Protein AF-A0A353SVN5-F1 (afdb_monomer_lite)

Secondary structure (DSSP, 8-state):
-B---PPP---TTT--EE-TTS-EE-TTTT-HHHHHHHHHHHHHHHHHHHHHHHHHHH-TT-----B---GGGGGGGT-----HHHHHHHHHHHHHHHHHHHHHTHHHHHHHHHTTT----STT--TTTTHHHHSS-----------------------

Structure (mmCIF, N/CA/C/O backbone):
data_AF-A0A353SVN5-F1
#
_entry.id   AF-A0A353SVN5-F1
#
loop_
_atom_site.group_PDB
_atom_site.id
_atom_site.type_symbol
_atom_site.label_atom_id
_atom_site.label_alt_id
_atom_site.label_comp_id
_atom_site.label_asym_id
_atom_site.label_entity_id
_atom_site.label_seq_id
_atom_site.pdbx_PDB_ins_code
_atom_site.Cartn_x
_atom_site.Cartn_y
_atom_site.Cartn_z
_atom_site.occupancy
_atom_site.B_iso_or_equiv
_atom_site.auth_seq_id
_atom_site.auth_comp_id
_atom_site.auth_asym_id
_atom_site.auth_atom_id
_atom_site.pdbx_PDB_model_num
ATOM 1 N N . MET A 1 1 ? 0.969 -0.728 10.259 1.00 52.75 1 MET A N 1
ATOM 2 C CA . MET A 1 1 ? 2.109 -1.261 9.472 1.00 52.75 1 MET A CA 1
ATOM 3 C C . MET A 1 1 ? 1.839 -0.955 8.006 1.00 52.75 1 MET A C 1
ATOM 5 O O . MET A 1 1 ? 0.694 -1.105 7.603 1.00 52.75 1 MET A O 1
ATOM 9 N N . ILE A 1 2 ? 2.835 -0.495 7.245 1.00 59.03 2 ILE A N 1
ATOM 10 C CA . ILE A 1 2 ? 2.715 -0.300 5.789 1.00 59.03 2 ILE A CA 1
ATOM 11 C C . ILE A 1 2 ? 3.430 -1.478 5.125 1.00 59.03 2 ILE A C 1
ATOM 13 O O . ILE A 1 2 ? 4.611 -1.688 5.403 1.00 59.03 2 ILE A O 1
ATOM 17 N N . ASN A 1 3 ? 2.733 -2.256 4.294 1.00 61.91 3 ASN A N 1
ATOM 18 C CA . ASN A 1 3 ? 3.317 -3.393 3.577 1.00 61.91 3 ASN A CA 1
ATOM 19 C C . ASN A 1 3 ? 3.498 -3.061 2.083 1.00 61.91 3 ASN A C 1
ATOM 21 O O . ASN A 1 3 ? 2.544 -3.161 1.316 1.00 61.91 3 ASN A O 1
ATOM 25 N N . PRO A 1 4 ? 4.712 -2.698 1.632 1.00 59.16 4 PRO A N 1
ATOM 26 C CA . PRO A 1 4 ? 4.984 -2.451 0.214 1.00 59.16 4 PRO A CA 1
ATOM 27 C C . PRO A 1 4 ? 5.237 -3.743 -0.591 1.00 59.16 4 PRO A C 1
ATOM 29 O O . PRO A 1 4 ? 5.523 -3.697 -1.788 1.00 59.16 4 PRO A O 1
ATOM 32 N N . ILE A 1 5 ? 5.177 -4.915 0.051 1.00 72.81 5 ILE A N 1
ATOM 33 C CA . ILE A 1 5 ? 5.529 -6.220 -0.530 1.00 72.81 5 ILE A CA 1
ATOM 34 C C . ILE A 1 5 ? 4.247 -6.975 -0.921 1.00 72.81 5 ILE A C 1
ATOM 36 O O . ILE A 1 5 ? 4.109 -8.180 -0.721 1.00 72.81 5 ILE A O 1
ATOM 40 N N . VAL A 1 6 ? 3.278 -6.256 -1.491 1.00 81.12 6 VAL A N 1
ATOM 41 C CA . VAL A 1 6 ? 2.067 -6.868 -2.052 1.00 81.12 6 VAL A CA 1
ATOM 42 C C . VAL A 1 6 ? 2.457 -7.688 -3.295 1.00 81.12 6 VAL A C 1
ATOM 44 O O . VAL A 1 6 ? 3.316 -7.244 -4.075 1.00 81.12 6 VAL A O 1
ATOM 47 N N . PRO A 1 7 ? 1.901 -8.901 -3.479 1.00 84.94 7 PRO A N 1
ATOM 48 C CA . PRO A 1 7 ? 2.132 -9.696 -4.679 1.00 84.94 7 PRO A CA 1
ATOM 49 C C . PRO A 1 7 ? 1.658 -8.982 -5.943 1.00 84.94 7 PRO A C 1
ATOM 51 O O . PRO A 1 7 ? 0.609 -8.343 -5.956 1.00 84.94 7 PRO A O 1
ATOM 54 N N . ILE A 1 8 ? 2.414 -9.148 -7.025 1.00 80.25 8 ILE A N 1
ATOM 55 C CA . ILE A 1 8 ? 2.043 -8.617 -8.337 1.00 80.25 8 ILE A CA 1
ATOM 56 C C . ILE A 1 8 ? 0.969 -9.507 -8.955 1.00 80.25 8 ILE A C 1
ATOM 58 O O . ILE A 1 8 ? 1.096 -10.734 -8.935 1.00 80.25 8 ILE A O 1
ATOM 62 N N . TYR A 1 9 ? -0.061 -8.905 -9.543 1.00 77.88 9 TYR A N 1
ATOM 63 C CA . TYR A 1 9 ? -1.029 -9.636 -10.355 1.00 77.88 9 TYR A CA 1
ATOM 64 C C . TYR A 1 9 ? -0.485 -9.764 -11.784 1.00 77.88 9 TYR A C 1
ATOM 66 O O . TYR A 1 9 ? -0.357 -8.770 -12.492 1.00 77.88 9 TYR A O 1
ATOM 74 N N . ASN A 1 10 ? -0.097 -10.973 -12.201 1.00 74.88 10 ASN A N 1
ATOM 75 C CA . ASN A 1 10 ? 0.546 -11.216 -13.501 1.00 74.88 10 ASN A CA 1
ATOM 76 C C . ASN A 1 10 ? -0.485 -11.317 -14.643 1.00 74.88 10 ASN A C 1
ATOM 78 O O . ASN A 1 10 ? -0.556 -12.329 -15.337 1.00 74.88 10 ASN A O 1
ATOM 82 N N . ASP A 1 11 ? -1.292 -10.271 -14.810 1.00 77.50 11 ASP A N 1
ATOM 83 C CA . ASP A 1 11 ? -2.251 -10.113 -15.903 1.00 77.50 11 ASP A CA 1
ATOM 84 C C . ASP A 1 11 ? -1.848 -8.902 -16.749 1.00 77.50 11 ASP A C 1
ATOM 86 O O . ASP A 1 11 ? -1.894 -7.769 -16.275 1.00 77.50 11 ASP A O 1
ATOM 90 N N . ARG A 1 12 ? -1.471 -9.134 -18.013 1.00 72.12 12 ARG A N 1
ATOM 91 C CA . ARG A 1 12 ? -1.009 -8.072 -18.924 1.00 72.12 12 ARG A CA 1
ATOM 92 C C . ARG A 1 12 ? -2.092 -7.048 -19.266 1.00 72.12 12 ARG A C 1
ATOM 94 O O . ARG A 1 12 ? -1.751 -5.958 -19.709 1.00 72.12 12 ARG A O 1
ATOM 101 N N . SER A 1 13 ? -3.370 -7.390 -19.099 1.00 71.50 13 SER A N 1
ATOM 102 C CA . SER A 1 13 ? -4.473 -6.448 -19.311 1.00 71.50 13 SER A CA 1
ATOM 103 C C . SER A 1 13 ? -4.616 -5.442 -18.166 1.00 71.50 13 SER A C 1
ATOM 105 O O . SER A 1 13 ? -5.174 -4.367 -18.368 1.00 71.50 13 SER A O 1
ATOM 107 N N . MET A 1 14 ? -4.083 -5.774 -16.985 1.00 68.50 14 MET A N 1
ATOM 108 C CA . MET A 1 14 ? -4.227 -4.971 -15.770 1.00 68.50 14 MET A CA 1
ATOM 109 C C . MET A 1 14 ? -2.906 -4.390 -15.264 1.00 68.50 14 MET A C 1
ATOM 111 O O . MET A 1 14 ? -2.899 -3.309 -14.685 1.00 68.50 14 MET A O 1
ATOM 115 N N . VAL A 1 15 ? -1.787 -5.091 -15.465 1.00 71.88 15 VAL A N 1
ATOM 116 C CA . VAL A 1 15 ? -0.476 -4.716 -14.930 1.00 71.88 15 VAL A CA 1
ATOM 117 C C . VAL A 1 15 ? 0.595 -4.855 -16.008 1.00 71.88 15 VAL A C 1
ATOM 119 O O . VAL A 1 15 ? 0.845 -5.936 -16.540 1.00 71.88 15 VAL A O 1
ATOM 122 N N . CYS A 1 16 ? 1.284 -3.748 -16.283 1.00 75.50 16 CYS A N 1
ATOM 123 C CA . CYS A 1 16 ? 2.499 -3.730 -17.088 1.00 75.50 16 CYS A CA 1
ATOM 124 C C . CYS A 1 16 ? 3.726 -3.848 -16.174 1.00 75.50 16 CYS A C 1
ATOM 126 O O . CYS A 1 16 ? 3.922 -3.020 -15.282 1.00 75.50 16 CYS A O 1
ATOM 128 N N . ILE A 1 17 ? 4.564 -4.864 -16.398 1.00 77.94 17 ILE A N 1
ATOM 129 C CA . ILE A 1 17 ? 5.887 -4.952 -15.774 1.00 77.94 17 ILE A CA 1
ATOM 130 C C . ILE A 1 17 ? 6.899 -4.389 -16.776 1.00 77.94 17 ILE A C 1
ATOM 132 O O . ILE A 1 17 ? 7.051 -4.970 -17.848 1.00 77.94 17 ILE A O 1
ATOM 136 N N . PRO A 1 18 ? 7.585 -3.277 -16.475 1.00 72.81 18 PRO A N 1
ATOM 137 C CA . PRO A 1 18 ? 8.512 -2.685 -17.425 1.00 72.81 18 PRO A CA 1
ATOM 138 C C . PRO A 1 18 ? 9.798 -3.513 -17.535 1.00 72.81 18 PRO A C 1
ATOM 140 O O . PRO A 1 18 ? 10.382 -3.955 -16.538 1.00 72.81 18 PRO A O 1
ATOM 143 N N . THR A 1 19 ? 10.266 -3.687 -18.765 1.00 73.44 19 THR A N 1
ATOM 144 C CA . THR A 1 19 ? 11.640 -4.096 -19.074 1.00 73.44 19 THR A CA 1
ATOM 145 C C . THR A 1 19 ? 12.606 -2.922 -18.897 1.00 73.44 19 THR A C 1
ATOM 147 O O . THR A 1 19 ? 12.198 -1.786 -18.659 1.00 73.44 19 THR A O 1
ATOM 150 N N . ILE A 1 20 ? 13.911 -3.183 -19.026 1.00 68.00 20 ILE A N 1
ATOM 151 C CA . ILE A 1 20 ? 14.947 -2.134 -18.992 1.00 68.00 20 ILE A CA 1
ATOM 152 C C . ILE A 1 20 ? 14.704 -1.081 -20.085 1.00 68.00 20 ILE A C 1
ATOM 154 O O . ILE A 1 20 ? 14.942 0.102 -19.851 1.00 68.00 20 ILE A O 1
ATOM 158 N N . ASP A 1 21 ? 14.180 -1.506 -21.235 1.00 69.44 21 ASP A N 1
ATOM 159 C CA . ASP A 1 21 ? 13.889 -0.640 -22.378 1.00 69.44 21 ASP A CA 1
ATOM 160 C C . ASP A 1 21 ? 12.513 0.047 -22.275 1.00 69.44 21 ASP A C 1
ATOM 162 O O . ASP A 1 21 ? 12.153 0.846 -23.134 1.00 69.44 21 ASP A O 1
ATOM 166 N N . GLY A 1 22 ? 11.752 -0.223 -21.206 1.00 69.06 22 GLY A N 1
ATOM 167 C CA . GLY A 1 22 ? 10.443 0.383 -20.941 1.00 69.06 22 GLY A CA 1
ATOM 168 C C . GLY A 1 22 ? 9.253 -0.352 -21.563 1.00 69.06 22 GLY A C 1
ATOM 169 O O . GLY A 1 22 ? 8.114 0.011 -21.285 1.00 69.06 22 GLY A O 1
ATOM 170 N N . GLU A 1 23 ? 9.491 -1.408 -22.343 1.00 76.94 23 GLU A N 1
ATOM 171 C CA . GLU A 1 23 ? 8.431 -2.253 -22.904 1.00 76.94 23 GLU A CA 1
ATOM 172 C C . GLU A 1 23 ? 7.746 -3.092 -21.821 1.00 76.94 23 GLU A C 1
ATOM 174 O O . GLU A 1 23 ? 8.403 -3.557 -20.882 1.00 76.94 23 GLU A O 1
ATOM 179 N N . CYS A 1 24 ? 6.442 -3.333 -21.974 1.00 78.94 24 CYS A N 1
ATOM 180 C CA . CYS A 1 24 ? 5.673 -4.171 -21.057 1.00 78.94 24 CYS A CA 1
ATOM 181 C C . CYS A 1 24 ? 5.978 -5.654 -21.266 1.00 78.94 24 CYS A C 1
ATOM 183 O O . CYS A 1 24 ? 5.838 -6.187 -22.367 1.00 78.94 24 CYS A O 1
ATOM 185 N N . CYS A 1 25 ? 6.300 -6.350 -20.182 1.00 79.75 25 CYS A N 1
ATOM 186 C CA . CYS A 1 25 ? 6.469 -7.792 -20.165 1.00 79.75 25 CYS A CA 1
ATOM 187 C C . CYS A 1 25 ? 5.656 -8.449 -19.043 1.00 79.75 25 CYS A C 1
ATOM 189 O O . CYS A 1 25 ? 5.048 -7.802 -18.189 1.00 79.75 25 CYS A O 1
ATOM 191 N N . SER A 1 26 ? 5.620 -9.773 -19.081 1.00 82.69 26 SER A N 1
ATOM 192 C CA . SER A 1 26 ? 5.135 -10.631 -18.005 1.00 82.69 26 SER A CA 1
ATOM 193 C C . SER A 1 26 ? 6.251 -10.981 -17.030 1.00 82.69 26 SER A C 1
ATOM 195 O O . SER A 1 26 ? 7.441 -10.930 -17.348 1.00 82.69 26 SER A O 1
ATOM 197 N N . LEU A 1 27 ? 5.863 -11.438 -15.841 1.00 82.44 27 LEU A N 1
ATOM 198 C CA . LEU A 1 27 ? 6.814 -11.851 -14.816 1.00 82.44 27 LEU A CA 1
ATOM 199 C C . LEU A 1 27 ? 7.756 -12.966 -15.301 1.00 82.44 27 LEU A C 1
ATOM 201 O O . LEU A 1 27 ? 8.935 -12.974 -14.956 1.00 82.44 27 LEU A O 1
ATOM 205 N N . THR A 1 28 ? 7.248 -13.883 -16.128 1.00 84.06 28 THR A N 1
ATOM 206 C CA . THR A 1 28 ? 8.024 -14.991 -16.703 1.00 84.06 28 THR A CA 1
ATOM 207 C C . THR A 1 28 ? 9.093 -14.511 -17.680 1.00 84.06 28 THR A C 1
ATOM 209 O O . THR A 1 28 ? 10.189 -15.061 -17.698 1.00 84.06 28 THR A O 1
ATOM 212 N N . GLU A 1 29 ? 8.809 -13.466 -18.459 1.00 86.12 29 GLU A N 1
ATOM 213 C CA . GLU A 1 29 ? 9.768 -12.886 -19.413 1.00 86.12 29 GLU A CA 1
ATOM 214 C C . GLU A 1 29 ? 10.864 -12.079 -18.713 1.00 86.12 29 GLU A C 1
ATOM 216 O O . GLU A 1 29 ? 11.978 -11.981 -19.219 1.00 86.12 29 GLU A O 1
ATOM 221 N N . ARG A 1 30 ? 10.588 -11.551 -17.515 1.00 82.88 30 ARG A N 1
ATOM 222 C CA . ARG A 1 30 ? 11.590 -10.866 -16.686 1.00 82.88 30 ARG A CA 1
ATOM 223 C C . ARG A 1 30 ? 12.628 -11.825 -16.084 1.00 82.88 30 ARG A C 1
ATOM 225 O O . ARG A 1 30 ? 13.668 -11.387 -15.595 1.00 82.88 30 ARG A O 1
ATOM 232 N N . GLY A 1 31 ? 12.370 -13.131 -16.153 1.00 86.56 31 GLY A N 1
ATOM 233 C CA . GLY A 1 31 ? 13.311 -14.184 -15.795 1.00 86.56 31 GLY A CA 1
ATOM 234 C C . GLY A 1 31 ? 13.192 -14.679 -14.354 1.00 86.56 31 GLY A C 1
ATOM 235 O O . GLY A 1 31 ? 12.382 -14.218 -13.549 1.00 86.56 31 GLY A O 1
ATOM 236 N N . VAL A 1 32 ? 14.031 -15.663 -14.026 1.00 89.12 32 VAL A N 1
ATOM 237 C CA . VAL A 1 32 ? 13.919 -16.463 -12.794 1.00 89.12 32 VAL A CA 1
ATOM 238 C C . VAL A 1 32 ? 14.023 -15.642 -11.504 1.00 89.12 32 VAL A C 1
ATOM 240 O O . VAL A 1 32 ? 13.355 -15.964 -10.526 1.00 89.12 32 VAL A O 1
ATOM 243 N N . ILE A 1 33 ? 14.801 -14.554 -11.501 1.00 86.81 33 ILE A N 1
ATOM 244 C CA . ILE A 1 33 ? 14.944 -13.682 -10.326 1.00 86.81 33 ILE A CA 1
ATOM 245 C C . ILE A 1 33 ? 13.621 -12.982 -10.004 1.00 86.81 33 ILE A C 1
ATOM 247 O O . ILE A 1 33 ? 13.196 -12.992 -8.853 1.00 86.81 33 ILE A O 1
ATOM 251 N N . ALA A 1 34 ? 12.915 -12.465 -11.012 1.00 84.00 34 ALA A N 1
ATOM 252 C CA . ALA A 1 34 ? 11.615 -11.828 -10.812 1.00 84.00 34 ALA A CA 1
ATOM 253 C C . ALA A 1 34 ? 10.556 -12.830 -10.323 1.00 84.00 34 ALA A C 1
ATOM 255 O O . ALA A 1 34 ? 9.743 -12.515 -9.454 1.00 84.00 34 ALA A O 1
ATOM 256 N N . VAL A 1 35 ? 10.595 -14.067 -10.828 1.00 87.69 35 VAL A N 1
ATOM 257 C CA . VAL A 1 35 ? 9.729 -15.153 -10.343 1.00 87.69 35 VAL A CA 1
ATOM 258 C C . VAL A 1 35 ? 10.034 -15.497 -8.879 1.00 87.69 35 VAL A C 1
ATOM 260 O O . VAL A 1 35 ? 9.111 -15.688 -8.084 1.00 87.69 35 VAL A O 1
ATOM 263 N N . ALA A 1 36 ? 11.311 -15.535 -8.491 1.00 89.81 36 ALA A N 1
ATOM 264 C CA . ALA A 1 36 ? 11.715 -15.757 -7.104 1.00 89.81 36 ALA A CA 1
ATOM 265 C C . ALA A 1 36 ? 11.259 -14.611 -6.182 1.00 89.81 36 ALA A C 1
ATOM 267 O O . ALA A 1 36 ? 10.686 -14.871 -5.123 1.00 89.81 36 ALA A O 1
ATOM 268 N N . GLU A 1 37 ? 11.425 -13.352 -6.600 1.00 86.19 37 GLU A N 1
ATOM 269 C CA . GLU A 1 37 ? 10.924 -12.176 -5.874 1.00 86.19 37 GLU A CA 1
ATOM 270 C C . GLU A 1 37 ? 9.405 -12.223 -5.691 1.00 86.19 37 GLU A C 1
ATOM 272 O O . GLU A 1 37 ? 8.897 -11.967 -4.599 1.00 86.19 37 GLU A O 1
ATOM 277 N N . GLN A 1 38 ? 8.661 -12.602 -6.731 1.00 87.44 38 GLN A N 1
ATOM 278 C CA . GLN A 1 38 ? 7.217 -12.778 -6.624 1.00 87.44 38 GLN A CA 1
ATOM 279 C C . GLN A 1 38 ? 6.848 -13.913 -5.667 1.00 87.44 38 GLN A C 1
ATOM 281 O O . GLN A 1 38 ? 5.923 -13.770 -4.870 1.00 87.44 38 GLN A O 1
ATOM 286 N N . THR A 1 39 ? 7.570 -15.031 -5.711 1.00 91.12 39 THR A N 1
ATOM 287 C CA . THR A 1 39 ? 7.347 -16.151 -4.786 1.00 91.12 39 THR A CA 1
ATOM 288 C C . THR A 1 39 ? 7.551 -15.698 -3.340 1.00 91.12 39 THR A C 1
ATOM 290 O O . THR A 1 39 ? 6.742 -16.006 -2.463 1.00 91.12 39 THR A O 1
ATOM 293 N N . PHE A 1 40 ? 8.586 -14.891 -3.093 1.00 89.81 40 PHE A N 1
ATOM 294 C CA . PHE A 1 40 ? 8.815 -14.261 -1.798 1.00 89.81 40 PHE A CA 1
ATOM 295 C C . PHE A 1 40 ? 7.670 -13.317 -1.395 1.00 89.81 40 PHE A C 1
ATOM 297 O O . PHE A 1 40 ? 7.205 -13.391 -0.255 1.00 89.81 40 PHE A O 1
ATOM 304 N N . ARG A 1 41 ? 7.165 -12.476 -2.312 1.00 87.25 41 ARG A N 1
ATOM 305 C CA . ARG A 1 41 ? 5.998 -11.604 -2.063 1.00 87.25 41 ARG A CA 1
ATOM 306 C C . ARG A 1 41 ? 4.764 -12.410 -1.65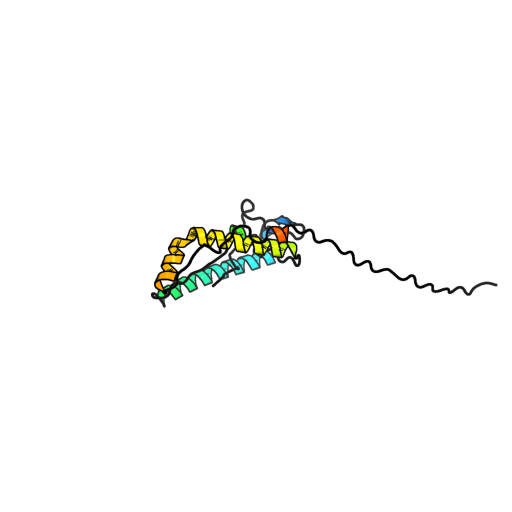5 1.00 87.25 41 ARG A C 1
ATOM 308 O O . ARG A 1 41 ? 4.136 -12.094 -0.648 1.00 87.25 41 ARG A O 1
ATOM 315 N N . ILE A 1 42 ? 4.460 -13.493 -2.375 1.00 90.38 42 ILE A N 1
ATOM 316 C CA . ILE A 1 42 ? 3.338 -14.392 -2.063 1.00 90.38 42 ILE A CA 1
ATOM 317 C C . ILE A 1 42 ? 3.514 -15.011 -0.672 1.00 90.38 42 ILE A C 1
ATOM 319 O O . ILE A 1 42 ? 2.602 -14.953 0.150 1.00 90.38 42 ILE A O 1
ATOM 323 N N . ASN A 1 43 ? 4.695 -15.559 -0.368 1.00 92.44 43 ASN A N 1
ATOM 324 C CA . ASN A 1 43 ? 4.954 -16.162 0.940 1.00 92.44 43 ASN A CA 1
ATOM 325 C C . ASN A 1 43 ? 4.837 -15.141 2.085 1.00 92.44 43 ASN A C 1
ATOM 327 O O . ASN A 1 43 ? 4.296 -15.456 3.145 1.00 92.44 43 ASN A O 1
ATOM 331 N N . SER A 1 44 ? 5.318 -13.918 1.857 1.00 89.19 44 SER A N 1
ATOM 332 C CA . SER A 1 44 ? 5.237 -12.822 2.825 1.00 89.19 44 SER A CA 1
ATOM 333 C C . SER A 1 44 ? 3.787 -12.433 3.099 1.00 89.19 44 SER A C 1
ATOM 335 O O . SER A 1 44 ? 3.411 -12.268 4.258 1.00 89.19 44 SER A O 1
ATOM 337 N N . ARG A 1 45 ? 2.953 -12.369 2.052 1.00 88.94 45 ARG A N 1
ATOM 338 C CA . ARG A 1 45 ? 1.521 -12.081 2.173 1.00 88.94 45 ARG A CA 1
ATOM 339 C C . ARG A 1 45 ? 0.795 -13.132 3.012 1.00 88.94 45 ARG A C 1
ATOM 341 O O . ARG A 1 45 ? 0.103 -12.767 3.955 1.00 88.94 45 ARG A O 1
ATOM 348 N N . VAL A 1 46 ? 1.017 -14.418 2.736 1.00 92.06 46 VAL A N 1
ATOM 349 C CA . VAL A 1 46 ? 0.397 -15.516 3.503 1.00 92.06 46 VAL A CA 1
ATOM 350 C C . VAL A 1 46 ? 0.786 -15.449 4.984 1.00 92.06 46 VAL A C 1
ATOM 352 O O . VAL A 1 46 ? -0.058 -15.604 5.865 1.00 92.06 46 VAL A O 1
ATOM 355 N N . LYS A 1 47 ? 2.062 -15.180 5.282 1.00 92.25 47 LYS A N 1
ATOM 356 C CA . LYS A 1 47 ? 2.541 -15.046 6.667 1.00 92.25 47 LYS A CA 1
ATOM 357 C C . LYS A 1 47 ? 1.949 -13.833 7.378 1.00 92.25 47 LYS A C 1
ATOM 359 O O . LYS A 1 47 ? 1.614 -13.939 8.555 1.00 92.25 47 LYS A O 1
ATOM 364 N N . LEU A 1 48 ? 1.820 -12.704 6.684 1.00 91.12 48 LEU A N 1
ATOM 365 C CA . LEU A 1 48 ? 1.199 -11.500 7.231 1.00 91.12 48 LEU A CA 1
ATOM 366 C C . LEU A 1 48 ? -0.276 -11.739 7.565 1.00 91.12 48 LEU A C 1
ATOM 368 O O . LEU A 1 48 ? -0.711 -11.386 8.656 1.00 91.12 48 LEU A O 1
ATOM 372 N N . GLU A 1 49 ? -1.026 -12.381 6.667 1.00 91.81 49 GLU A N 1
ATOM 373 C CA . GLU A 1 49 ? -2.436 -12.719 6.894 1.00 91.81 49 GLU A CA 1
ATOM 374 C C . GLU A 1 49 ? -2.611 -13.643 8.100 1.00 91.81 49 GLU A C 1
ATOM 376 O O . GLU A 1 49 ? -3.439 -13.370 8.972 1.00 91.81 49 GLU A O 1
ATOM 381 N N . LEU A 1 50 ? -1.784 -14.690 8.198 1.00 95.00 50 LEU A N 1
ATOM 382 C CA . LEU A 1 50 ? -1.782 -15.586 9.352 1.00 95.00 50 LEU A CA 1
ATOM 383 C C . LEU A 1 50 ? -1.423 -14.839 10.643 1.00 95.00 50 LEU A C 1
ATOM 385 O O . LEU A 1 50 ? -2.114 -14.984 11.647 1.00 95.00 50 LEU A O 1
ATOM 389 N N . GLY A 1 51 ? -0.378 -14.009 10.617 1.00 93.56 51 GLY A N 1
ATOM 390 C CA . GLY A 1 51 ? 0.035 -13.207 11.767 1.00 93.56 51 GLY A CA 1
ATOM 391 C C . GLY A 1 51 ? -1.059 -12.245 12.228 1.00 93.56 51 GLY A C 1
ATOM 392 O O . GLY A 1 51 ? -1.322 -12.147 13.420 1.00 93.56 51 GLY A O 1
ATOM 393 N N . ALA A 1 52 ? -1.753 -11.590 11.296 1.00 93.06 52 ALA A N 1
ATOM 394 C CA . ALA A 1 52 ? -2.873 -10.705 11.604 1.00 93.06 52 ALA A CA 1
ATOM 395 C C . ALA A 1 52 ? -4.083 -11.462 12.176 1.00 93.06 52 ALA A C 1
ATOM 397 O O . ALA A 1 52 ? -4.810 -10.922 13.010 1.00 93.06 52 ALA A O 1
ATOM 398 N N . LEU A 1 53 ? -4.331 -12.696 11.726 1.00 94.69 53 LEU A N 1
ATOM 399 C CA . LEU A 1 53 ? -5.375 -13.556 12.286 1.00 94.69 53 LEU A CA 1
ATOM 400 C C . LEU A 1 53 ? -5.041 -13.955 13.726 1.00 94.69 53 LEU A C 1
ATOM 402 O O . LEU A 1 53 ? -5.867 -13.758 14.613 1.00 94.69 53 LEU A O 1
ATOM 406 N N . LEU A 1 54 ? -3.825 -14.455 13.961 1.00 96.06 54 LEU A N 1
ATOM 407 C CA . LEU A 1 54 ? -3.364 -14.853 15.294 1.00 96.06 54 LEU A CA 1
ATOM 408 C C . LEU A 1 54 ? -3.339 -13.661 16.254 1.00 96.06 54 LEU A C 1
ATOM 410 O O . LEU A 1 54 ? -3.875 -13.743 17.351 1.00 96.06 54 LEU A O 1
ATOM 414 N N . PHE A 1 55 ? -2.820 -12.516 15.807 1.00 94.81 55 PHE A N 1
ATOM 415 C CA . PHE A 1 55 ? -2.773 -11.303 16.618 1.00 94.81 55 PHE A CA 1
ATOM 416 C C . PHE A 1 55 ? -4.164 -10.865 17.086 1.00 94.81 55 PHE A C 1
ATOM 418 O O . PHE A 1 55 ? -4.333 -10.529 18.255 1.00 94.81 55 PHE A O 1
ATOM 425 N N . ARG A 1 56 ? -5.165 -10.906 16.195 1.00 93.69 56 ARG A N 1
ATOM 426 C CA . ARG A 1 56 ? -6.558 -10.582 16.536 1.00 93.69 56 ARG A CA 1
ATOM 427 C C . ARG A 1 56 ? -7.170 -11.570 17.527 1.00 93.69 56 ARG A C 1
ATOM 429 O O . ARG A 1 56 ? -7.960 -11.151 18.366 1.00 93.69 56 ARG A O 1
ATOM 436 N N . ALA A 1 57 ? -6.813 -12.851 17.437 1.00 94.81 57 ALA A N 1
ATOM 437 C CA . ALA A 1 57 ? -7.261 -13.862 18.391 1.00 94.81 57 ALA A CA 1
ATOM 438 C C . ALA A 1 57 ? -6.646 -13.642 19.784 1.00 94.81 57 ALA A C 1
ATOM 440 O O . ALA A 1 57 ? -7.355 -13.726 20.784 1.00 94.81 57 ALA A O 1
ATOM 441 N N . ASP A 1 58 ? -5.357 -13.300 19.836 1.00 97.12 58 ASP A N 1
ATOM 442 C CA . ASP A 1 58 ? -4.625 -13.090 21.088 1.00 97.12 58 ASP A CA 1
ATOM 443 C C . ASP A 1 58 ? -4.938 -11.730 21.745 1.00 97.12 58 ASP A C 1
ATOM 445 O O . ASP A 1 58 ? -4.832 -11.587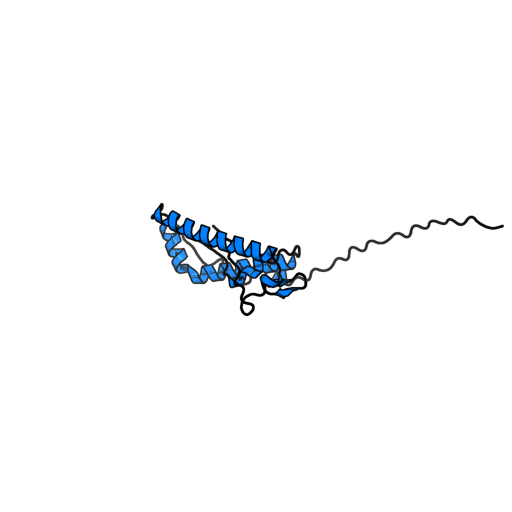 22.963 1.00 97.12 58 ASP A O 1
ATOM 449 N N . HIS A 1 59 ? -5.343 -10.725 20.956 1.00 95.19 59 HIS A N 1
ATOM 450 C CA . HIS A 1 59 ? -5.573 -9.346 21.408 1.00 95.19 59 HIS A CA 1
ATOM 451 C C . HIS A 1 59 ? -6.932 -8.796 20.924 1.00 95.19 59 HIS A C 1
ATOM 453 O O . HIS A 1 59 ? -6.973 -7.840 20.146 1.00 95.19 59 HIS A O 1
ATOM 459 N N . PRO A 1 60 ? -8.073 -9.333 21.401 1.00 91.12 60 PRO A N 1
ATOM 460 C CA . PRO A 1 60 ? -9.403 -8.956 20.904 1.00 91.12 60 PRO A CA 1
ATOM 461 C C . PRO A 1 60 ? -9.796 -7.497 21.192 1.00 91.12 60 PRO A C 1
ATOM 463 O O . PRO A 1 60 ? -10.704 -6.969 20.558 1.00 91.12 60 PRO A O 1
ATOM 466 N N . GLY A 1 61 ? -9.128 -6.835 22.142 1.00 90.44 61 GLY A N 1
ATOM 467 C CA . GLY A 1 61 ? -9.338 -5.417 22.457 1.00 90.44 61 GLY A CA 1
ATOM 468 C C . GLY A 1 61 ? -8.476 -4.449 21.639 1.00 90.44 61 GLY A C 1
ATOM 469 O O . GLY A 1 61 ? -8.507 -3.250 21.901 1.00 90.44 61 GLY A O 1
ATOM 470 N N . THR A 1 62 ? -7.660 -4.941 20.703 1.00 92.81 62 THR A N 1
ATOM 471 C CA . THR A 1 62 ? -6.759 -4.112 19.895 1.00 92.81 62 THR A CA 1
ATOM 472 C C . THR A 1 62 ? -7.241 -4.030 18.454 1.00 92.81 62 THR A C 1
ATOM 474 O O . THR A 1 62 ? -7.407 -5.041 17.775 1.00 92.81 62 THR A O 1
ATOM 477 N N . ASP A 1 63 ? -7.396 -2.805 17.957 1.00 91.62 63 ASP A N 1
ATOM 478 C CA . ASP A 1 63 ? -7.696 -2.567 16.551 1.00 91.62 63 ASP A CA 1
ATOM 479 C C . ASP A 1 63 ? -6.413 -2.617 15.703 1.00 91.62 63 ASP A C 1
ATOM 481 O O . ASP A 1 63 ? -5.490 -1.820 15.885 1.00 91.62 63 ASP A O 1
ATOM 485 N N . LEU A 1 64 ? -6.357 -3.551 14.748 1.00 90.44 64 LEU A N 1
ATOM 486 C CA . LEU A 1 64 ? -5.257 -3.679 13.790 1.00 90.44 64 LEU A CA 1
ATOM 487 C C . LEU A 1 64 ? -5.667 -3.111 12.426 1.00 90.44 64 LEU A C 1
ATOM 489 O O . LEU A 1 64 ? -6.403 -3.750 11.675 1.00 90.44 64 LEU A O 1
ATOM 493 N N . LEU A 1 65 ? -5.130 -1.938 12.085 1.00 89.31 65 LEU A N 1
ATOM 494 C CA . LEU A 1 65 ? -5.285 -1.326 10.764 1.00 89.31 65 LEU A CA 1
ATOM 495 C C . LEU A 1 65 ? -4.117 -1.703 9.843 1.00 89.31 65 LEU A C 1
ATOM 497 O O . LEU A 1 65 ? -2.943 -1.468 10.160 1.00 89.31 65 LEU A O 1
ATOM 501 N N . MET A 1 66 ? -4.453 -2.255 8.678 1.00 87.06 66 MET A N 1
ATOM 502 C CA . MET A 1 66 ? -3.504 -2.606 7.625 1.00 87.06 66 MET A CA 1
ATOM 503 C C . MET A 1 66 ? -3.777 -1.738 6.401 1.00 87.06 66 MET A C 1
ATOM 505 O O . MET A 1 66 ? -4.892 -1.721 5.895 1.00 87.06 66 MET A O 1
ATOM 509 N N . ILE A 1 67 ? -2.763 -0.993 5.968 1.00 84.62 67 ILE A N 1
ATOM 510 C CA . ILE A 1 67 ? -2.839 -0.113 4.801 1.00 84.62 67 ILE A CA 1
ATOM 511 C C . ILE A 1 67 ? -1.827 -0.650 3.797 1.00 84.62 67 ILE A C 1
ATOM 513 O O . ILE A 1 67 ? -0.623 -0.689 4.076 1.00 84.62 67 ILE A O 1
ATOM 517 N N . GLU A 1 68 ? -2.329 -1.097 2.654 1.00 80.38 68 GLU A N 1
ATOM 518 C CA . GLU A 1 68 ? -1.536 -1.682 1.578 1.00 80.38 68 GLU A CA 1
ATOM 519 C C . GLU A 1 68 ? -1.900 -1.002 0.253 1.00 80.38 68 GLU A C 1
ATOM 521 O O . GLU A 1 68 ? -3.061 -0.634 0.068 1.00 80.38 68 GLU A O 1
ATOM 526 N N . PRO A 1 69 ? -0.940 -0.836 -0.672 1.00 76.75 69 PRO A N 1
ATOM 527 C CA . PRO A 1 69 ? -1.264 -0.447 -2.039 1.00 76.75 69 PRO A CA 1
ATOM 528 C C . PRO A 1 69 ? -2.131 -1.524 -2.703 1.00 76.75 69 PRO A C 1
ATOM 530 O O . PRO A 1 69 ? -2.031 -2.712 -2.372 1.00 76.75 69 PRO A O 1
ATOM 533 N N . SER A 1 70 ? -2.943 -1.131 -3.683 1.00 75.31 70 SER A N 1
ATOM 534 C CA . SER A 1 70 ? -3.695 -2.109 -4.468 1.00 75.31 70 SER A CA 1
ATOM 535 C C . SER A 1 70 ? -2.730 -2.998 -5.276 1.00 75.31 70 SER A C 1
ATOM 537 O O . SER A 1 70 ? -1.695 -2.526 -5.759 1.00 75.31 70 SER A O 1
ATOM 539 N N . PRO A 1 71 ? -3.035 -4.295 -5.474 1.00 70.00 71 PRO A N 1
ATOM 540 C CA . PRO A 1 71 ? -2.210 -5.182 -6.296 1.00 70.00 71 PRO A CA 1
ATOM 541 C C . PRO A 1 71 ? -1.998 -4.682 -7.733 1.00 70.00 71 PRO A C 1
ATOM 543 O O . PRO A 1 71 ? -0.957 -4.968 -8.327 1.00 70.00 71 PRO A O 1
ATOM 546 N N . ALA A 1 72 ? -2.941 -3.909 -8.283 1.00 68.69 72 ALA A N 1
ATOM 547 C CA . ALA A 1 72 ? -2.803 -3.283 -9.603 1.00 68.69 72 ALA A CA 1
ATOM 548 C C . ALA A 1 72 ? -1.684 -2.221 -9.640 1.00 68.69 72 ALA A C 1
ATOM 550 O O . ALA A 1 72 ? -1.113 -1.935 -10.686 1.00 68.69 72 ALA A O 1
ATOM 551 N N . GLU A 1 73 ? -1.322 -1.689 -8.475 1.00 70.50 73 GLU A N 1
ATOM 552 C CA . GLU A 1 73 ? -0.336 -0.623 -8.274 1.00 70.50 73 GLU A CA 1
ATOM 553 C C . GLU A 1 73 ? 1.054 -1.191 -7.954 1.00 70.50 73 GLU A C 1
ATOM 555 O O . GLU A 1 73 ? 2.030 -0.460 -7.786 1.00 70.50 73 GLU A O 1
ATOM 560 N N . SER A 1 74 ? 1.166 -2.522 -7.875 1.00 63.75 74 SER A N 1
ATOM 561 C CA . SER A 1 74 ? 2.399 -3.233 -7.527 1.00 63.75 74 SER A CA 1
ATOM 562 C C . SER A 1 74 ? 3.546 -2.982 -8.514 1.00 63.75 74 SER A C 1
ATOM 564 O O . SER A 1 74 ? 4.715 -3.050 -8.123 1.00 63.75 74 SER A O 1
ATOM 566 N N . SER A 1 75 ? 3.233 -2.632 -9.768 1.00 63.56 75 SER A N 1
ATOM 567 C CA . SER A 1 75 ? 4.217 -2.278 -10.798 1.00 63.56 75 SER A CA 1
ATOM 568 C C . SER A 1 75 ? 5.047 -1.050 -10.422 1.00 63.56 75 SER A C 1
ATOM 570 O O . SER A 1 75 ? 6.232 -1.006 -10.745 1.00 63.56 75 SER A O 1
ATOM 572 N N . LEU A 1 76 ? 4.495 -0.108 -9.650 1.00 64.31 76 LEU A N 1
ATOM 573 C CA . LEU A 1 76 ? 5.209 1.089 -9.189 1.00 64.31 76 LEU A CA 1
ATOM 574 C C . LEU A 1 76 ? 6.403 0.763 -8.295 1.00 64.31 76 LEU A C 1
ATOM 576 O O . LEU A 1 76 ? 7.380 1.506 -8.264 1.00 64.31 76 LEU A O 1
ATOM 580 N N . PHE A 1 77 ? 6.355 -0.380 -7.611 1.00 60.81 77 PHE A N 1
ATOM 581 C CA . PHE A 1 77 ? 7.434 -0.871 -6.755 1.00 60.81 77 PHE A CA 1
ATOM 582 C C . PHE A 1 77 ? 8.437 -1.754 -7.509 1.00 60.81 77 PHE A C 1
ATOM 584 O O . PHE A 1 77 ? 9.394 -2.246 -6.912 1.00 60.81 77 PHE A O 1
ATOM 591 N N . LEU A 1 78 ? 8.232 -1.959 -8.816 1.00 62.44 78 LEU A N 1
ATOM 592 C CA . LEU A 1 78 ? 9.189 -2.612 -9.709 1.00 62.44 78 LEU A CA 1
ATOM 593 C C . LEU A 1 78 ? 10.131 -1.613 -10.383 1.00 62.44 78 LEU A C 1
ATOM 595 O O . LEU A 1 78 ? 11.177 -2.035 -10.886 1.00 62.44 78 LEU A O 1
ATOM 599 N N . TYR A 1 79 ? 9.800 -0.316 -10.350 1.00 59.09 79 TYR A N 1
ATOM 600 C CA . TYR A 1 79 ? 10.670 0.771 -10.793 1.00 59.09 79 TYR A CA 1
ATOM 601 C C . TYR A 1 79 ? 11.822 0.959 -9.798 1.00 59.09 79 TYR A C 1
ATOM 603 O O . TYR A 1 79 ? 11.874 1.891 -9.003 1.00 59.09 79 TYR A O 1
ATOM 611 N N . GLY A 1 80 ? 12.816 0.077 -9.872 1.00 56.72 80 GLY A N 1
ATOM 612 C CA . GLY A 1 80 ? 14.127 0.262 -9.245 1.00 56.72 80 GLY A CA 1
ATOM 613 C C . GLY A 1 80 ? 14.985 1.317 -9.954 1.00 56.72 80 GLY A C 1
ATOM 614 O O . GLY A 1 80 ? 16.211 1.222 -9.953 1.00 56.72 80 GLY A O 1
ATOM 615 N N . SER A 1 81 ? 14.384 2.298 -10.631 1.00 51.47 81 SER A N 1
ATOM 616 C CA . SER A 1 81 ? 15.142 3.238 -11.444 1.00 51.47 81 SER A CA 1
ATOM 617 C C . SER A 1 81 ? 15.820 4.286 -10.561 1.00 51.47 81 SER A C 1
ATOM 619 O O . SER A 1 81 ? 15.190 5.010 -9.788 1.00 51.47 81 SER A O 1
ATOM 621 N N . MET A 1 82 ? 17.132 4.443 -10.732 1.00 58.47 82 MET A N 1
ATOM 622 C CA . MET A 1 82 ? 17.889 5.585 -10.202 1.00 58.47 82 MET A CA 1
ATOM 623 C C . MET A 1 82 ? 17.465 6.932 -10.826 1.00 58.47 82 MET A C 1
ATOM 625 O O . MET A 1 82 ? 18.016 7.970 -10.469 1.00 58.47 82 MET A O 1
ATOM 629 N N . ASN A 1 83 ? 16.488 6.934 -11.739 1.00 67.75 83 ASN A N 1
ATOM 630 C CA . ASN A 1 83 ? 15.931 8.132 -12.348 1.00 67.75 83 ASN A CA 1
ATOM 631 C C . ASN A 1 83 ? 15.079 8.918 -11.336 1.00 67.75 83 ASN A C 1
ATOM 633 O O . ASN A 1 83 ? 14.168 8.381 -10.710 1.00 67.75 83 ASN A O 1
ATOM 637 N N . PHE A 1 84 ? 15.375 10.209 -11.196 1.00 72.69 84 PHE A N 1
ATOM 638 C CA . PHE A 1 84 ? 14.649 11.120 -10.317 1.00 72.69 84 PHE A CA 1
ATOM 639 C C . PHE A 1 84 ? 13.188 11.322 -10.746 1.00 72.69 84 PHE A C 1
ATOM 641 O O . PHE A 1 84 ? 12.314 11.371 -9.886 1.00 72.69 84 PHE A O 1
ATOM 648 N N . ALA A 1 85 ? 12.910 11.390 -12.053 1.00 71.88 85 ALA A N 1
ATOM 649 C CA . ALA A 1 85 ? 11.553 11.605 -12.562 1.00 71.88 85 ALA A CA 1
ATOM 650 C C . ALA A 1 85 ? 10.607 10.453 -12.180 1.00 71.88 85 ALA A C 1
ATOM 652 O O . ALA A 1 85 ? 9.510 10.694 -11.684 1.00 71.88 85 ALA A O 1
ATOM 653 N N . GLU A 1 86 ? 11.079 9.212 -12.305 1.00 71.38 86 GLU A N 1
ATOM 654 C CA . GLU A 1 86 ? 10.331 8.013 -11.907 1.00 71.38 86 GLU A CA 1
ATOM 655 C C . GLU A 1 86 ? 10.049 7.988 -10.402 1.00 71.38 86 GLU A C 1
ATOM 657 O O . GLU A 1 86 ? 8.950 7.653 -9.979 1.00 71.38 86 GLU A O 1
ATOM 662 N N . ARG A 1 87 ? 11.000 8.434 -9.568 1.00 76.00 87 ARG A N 1
ATOM 663 C CA . ARG A 1 87 ? 10.783 8.532 -8.113 1.00 76.00 87 ARG A CA 1
ATOM 664 C C . ARG A 1 87 ? 9.693 9.540 -7.761 1.00 76.00 87 ARG A C 1
ATOM 666 O O . ARG A 1 87 ? 8.885 9.265 -6.879 1.00 76.00 87 ARG A O 1
ATOM 673 N N . ILE A 1 88 ? 9.661 10.692 -8.436 1.00 79.19 88 ILE A N 1
ATOM 674 C CA . ILE A 1 88 ? 8.581 11.675 -8.266 1.00 79.19 88 ILE A CA 1
ATOM 675 C C . ILE A 1 88 ? 7.246 11.080 -8.720 1.00 79.19 88 ILE A C 1
ATOM 677 O O . ILE A 1 88 ? 6.248 11.236 -8.023 1.00 79.19 88 ILE A O 1
ATOM 681 N N . HIS A 1 89 ? 7.229 10.348 -9.836 1.00 76.38 89 HIS A N 1
ATOM 682 C CA . HIS A 1 89 ? 6.027 9.666 -10.305 1.00 76.38 89 HIS A CA 1
ATOM 683 C C . HIS A 1 89 ? 5.504 8.644 -9.281 1.00 76.38 89 HIS A C 1
ATOM 685 O O . HIS A 1 89 ? 4.337 8.719 -8.897 1.00 76.38 89 HIS A O 1
ATOM 691 N N . SER A 1 90 ? 6.366 7.767 -8.755 1.00 76.69 90 SER A N 1
ATOM 692 C CA . SER A 1 90 ? 6.003 6.803 -7.706 1.00 76.69 90 SER A CA 1
ATOM 693 C C . SER A 1 90 ? 5.478 7.481 -6.437 1.00 76.69 90 SER A C 1
ATOM 695 O O . SER A 1 90 ? 4.517 6.997 -5.843 1.00 76.69 90 SER A O 1
ATOM 697 N N . LEU A 1 91 ? 6.078 8.602 -6.017 1.00 80.44 91 LEU A N 1
ATOM 698 C CA . LEU A 1 91 ? 5.622 9.359 -4.845 1.00 80.44 91 LEU A CA 1
ATOM 699 C C . LEU A 1 91 ? 4.242 9.988 -5.064 1.00 80.44 91 LEU A C 1
ATOM 701 O O . LEU A 1 91 ? 3.380 9.868 -4.194 1.00 80.44 91 LEU A O 1
ATOM 705 N N . ASN A 1 92 ? 4.025 10.620 -6.220 1.00 81.62 92 ASN A N 1
ATOM 706 C CA . ASN A 1 92 ? 2.739 11.225 -6.578 1.00 81.62 92 ASN A CA 1
ATOM 707 C C . ASN A 1 92 ? 1.640 10.185 -6.609 1.00 81.62 92 ASN A C 1
ATOM 709 O O . ASN A 1 92 ? 0.581 10.372 -6.012 1.00 81.62 92 ASN A O 1
ATOM 713 N N . TYR A 1 93 ? 1.930 9.069 -7.267 1.00 80.50 93 TYR A N 1
ATOM 714 C CA . TYR A 1 93 ? 1.001 7.969 -7.331 1.00 80.50 93 TYR A CA 1
ATOM 715 C C . TYR A 1 93 ? 0.693 7.433 -5.927 1.00 80.50 93 TYR A C 1
ATOM 717 O O . TYR A 1 93 ? -0.471 7.345 -5.551 1.00 80.50 93 TYR A O 1
ATOM 725 N N . GLY A 1 94 ? 1.716 7.115 -5.124 1.00 81.31 94 GLY A N 1
ATOM 726 C CA . GLY A 1 94 ? 1.531 6.550 -3.784 1.00 81.31 94 GLY A CA 1
ATOM 727 C C . GLY A 1 94 ? 0.734 7.463 -2.849 1.00 81.31 94 GLY A C 1
ATOM 728 O O . GLY A 1 94 ? -0.099 6.987 -2.075 1.00 81.31 94 GLY A O 1
ATOM 729 N N . TYR A 1 95 ? 0.938 8.779 -2.948 1.00 85.69 95 TYR A N 1
ATOM 730 C CA . TYR A 1 95 ? 0.145 9.754 -2.207 1.00 85.69 95 TYR A CA 1
ATOM 731 C C . TYR A 1 95 ? -1.313 9.785 -2.675 1.00 85.69 95 TYR A C 1
ATOM 733 O O . TYR A 1 95 ? -2.210 9.657 -1.846 1.00 85.69 95 TYR A O 1
ATOM 741 N N . ASN A 1 96 ? -1.557 9.892 -3.984 1.00 84.62 96 ASN A N 1
ATOM 742 C CA . ASN A 1 96 ? -2.909 9.906 -4.542 1.00 84.62 96 ASN A CA 1
ATOM 743 C C . ASN A 1 96 ? -3.679 8.615 -4.221 1.00 84.62 96 ASN A C 1
ATOM 745 O O . ASN A 1 96 ? -4.809 8.693 -3.750 1.00 84.62 96 ASN A O 1
ATOM 749 N N . SER A 1 97 ? -3.058 7.444 -4.393 1.00 84.00 97 SER A N 1
ATOM 750 C CA . SER A 1 97 ? -3.641 6.143 -4.023 1.00 84.00 97 SER A CA 1
ATOM 751 C C . SER A 1 97 ? -4.023 6.103 -2.537 1.00 84.00 97 SER A C 1
ATOM 753 O O . SER A 1 97 ? -5.146 5.740 -2.189 1.00 84.00 97 SER A O 1
ATOM 755 N N . SER A 1 98 ? -3.154 6.607 -1.653 1.00 86.94 98 SER A N 1
ATOM 756 C CA . SER A 1 98 ? -3.464 6.709 -0.219 1.00 86.94 98 SER A CA 1
ATOM 757 C C . SER A 1 98 ? -4.637 7.655 0.062 1.00 86.94 98 SER A C 1
ATOM 759 O O . SER A 1 98 ? -5.480 7.350 0.902 1.00 86.94 98 SER A O 1
ATOM 761 N N . VAL A 1 99 ? -4.710 8.800 -0.629 1.00 90.00 99 VAL A N 1
ATOM 762 C CA . VAL A 1 99 ? -5.831 9.747 -0.504 1.00 90.00 99 VAL A CA 1
ATOM 763 C C . VAL A 1 99 ? -7.145 9.068 -0.887 1.00 90.00 99 VAL A C 1
ATOM 765 O O . VAL A 1 99 ? -8.096 9.146 -0.111 1.00 90.00 99 VAL A O 1
ATOM 768 N N . TYR A 1 100 ? -7.189 8.364 -2.021 1.00 87.50 100 TYR A N 1
ATOM 769 C CA . TYR A 1 100 ? -8.380 7.621 -2.439 1.00 87.50 100 TYR A CA 1
ATOM 770 C C . TYR A 1 100 ? -8.767 6.552 -1.418 1.00 87.50 100 TYR A C 1
ATOM 772 O O . TYR A 1 100 ? -9.913 6.534 -0.976 1.00 87.50 100 TYR A O 1
ATOM 780 N N . TYR A 1 101 ? -7.804 5.755 -0.947 1.00 88.62 101 TYR A N 1
ATOM 781 C CA . TYR A 1 101 ? -8.046 4.758 0.095 1.00 88.62 101 TYR A CA 1
ATOM 782 C C . TYR A 1 101 ? -8.667 5.376 1.358 1.00 88.62 101 TYR A C 1
ATOM 784 O O . TYR A 1 101 ? -9.636 4.841 1.896 1.00 88.62 101 TYR A O 1
ATOM 792 N N . PHE A 1 102 ? -8.144 6.508 1.841 1.00 91.69 102 PHE A N 1
ATOM 793 C CA . PHE A 1 102 ? -8.673 7.160 3.043 1.00 91.69 102 PHE A CA 1
ATOM 794 C C . PHE A 1 102 ? -10.065 7.752 2.845 1.00 91.69 102 PHE A C 1
ATOM 796 O O . PHE A 1 102 ? -10.852 7.727 3.787 1.00 91.69 102 PHE A O 1
ATOM 803 N N . ILE A 1 103 ? -10.370 8.266 1.653 1.00 92.06 103 ILE A N 1
ATOM 804 C CA . ILE A 1 103 ? -11.710 8.755 1.314 1.00 92.06 103 ILE A CA 1
ATOM 805 C C . ILE A 1 103 ? -12.699 7.585 1.276 1.00 92.06 103 ILE A C 1
ATOM 807 O O . ILE A 1 103 ? -13.735 7.647 1.932 1.00 92.06 103 ILE A O 1
ATOM 811 N N . GLU A 1 104 ? -12.367 6.506 0.564 1.00 91.62 104 GLU A N 1
ATOM 812 C CA . GLU A 1 104 ? -13.227 5.322 0.418 1.00 91.62 104 GLU A CA 1
ATOM 813 C C . GLU A 1 104 ? -13.495 4.616 1.752 1.00 91.62 104 GLU A C 1
ATOM 815 O O . GLU A 1 104 ? -14.587 4.100 1.977 1.00 91.62 104 GLU A O 1
ATOM 820 N N . ASN A 1 105 ? -12.510 4.612 2.653 1.00 92.69 105 ASN A N 1
ATOM 821 C CA . ASN A 1 105 ? -12.578 3.906 3.933 1.00 92.69 105 ASN A CA 1
ATOM 822 C C . ASN A 1 105 ? -12.805 4.848 5.127 1.00 92.69 105 ASN A C 1
ATOM 824 O O . ASN A 1 105 ? -12.576 4.451 6.274 1.00 92.69 105 ASN A O 1
ATOM 828 N N . TYR A 1 106 ? -13.229 6.093 4.884 1.00 94.38 106 TYR A N 1
ATOM 829 C CA . TYR A 1 106 ? -13.271 7.136 5.910 1.00 94.38 106 TYR A CA 1
ATOM 830 C C . TYR A 1 106 ? -14.120 6.752 7.122 1.00 94.38 106 TYR A C 1
ATOM 832 O O . TYR A 1 106 ? -13.658 6.902 8.251 1.00 94.38 106 TYR A O 1
ATOM 840 N N . ASP A 1 107 ? -15.322 6.214 6.914 1.00 95.19 107 ASP A N 1
ATOM 841 C CA . ASP A 1 107 ? -16.227 5.874 8.016 1.00 95.19 107 ASP A CA 1
ATOM 842 C C . ASP A 1 107 ? -15.658 4.772 8.912 1.00 95.19 107 ASP A C 1
ATOM 844 O O . ASP A 1 107 ? -15.605 4.935 10.133 1.00 95.19 107 ASP A O 1
ATOM 848 N N . MET A 1 108 ? -15.138 3.697 8.310 1.00 94.44 108 MET A N 1
ATOM 849 C CA . MET A 1 108 ? -14.473 2.610 9.036 1.00 94.44 108 MET A CA 1
ATOM 850 C C . MET A 1 108 ? -13.279 3.135 9.844 1.00 94.44 108 MET A C 1
ATOM 852 O O . MET A 1 108 ? -13.112 2.785 11.015 1.00 94.44 108 MET A O 1
ATOM 856 N N . LEU A 1 109 ? -12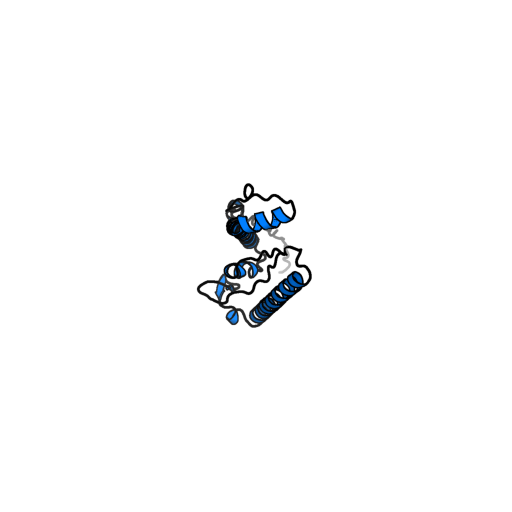.441 3.979 9.233 1.00 94.44 109 LEU A N 1
ATOM 857 C CA . LEU A 1 109 ? -11.284 4.569 9.903 1.00 94.44 109 LEU A CA 1
ATOM 858 C C . LEU A 1 109 ? -11.731 5.476 11.050 1.00 94.44 109 LEU A C 1
ATOM 860 O O . LEU A 1 109 ? -11.239 5.326 12.165 1.00 94.44 109 LEU A O 1
ATOM 864 N N . ARG A 1 110 ? -12.693 6.369 10.813 1.00 95.56 110 ARG A N 1
ATOM 865 C CA . ARG A 1 110 ? -13.243 7.278 11.823 1.00 95.56 110 ARG A CA 1
ATOM 866 C C . ARG A 1 110 ? -13.771 6.516 13.030 1.00 95.56 110 ARG A C 1
ATOM 868 O O . ARG A 1 110 ? -13.431 6.868 14.154 1.00 95.56 110 ARG A O 1
ATOM 875 N N . GLU A 1 111 ? -14.553 5.463 12.818 1.00 94.75 111 GLU A N 1
ATOM 876 C CA . GLU A 1 111 ? -15.062 4.620 13.904 1.00 94.75 111 GLU A CA 1
ATOM 877 C C . GLU A 1 111 ? -13.944 3.901 14.657 1.00 94.75 111 GLU A C 1
ATOM 879 O O . GLU A 1 111 ? -13.963 3.846 15.887 1.00 94.75 111 GLU A O 1
ATOM 884 N N . CYS A 1 112 ? -12.954 3.376 13.932 1.00 94.19 112 CYS A N 1
ATOM 885 C CA . CYS A 1 112 ? -11.791 2.733 14.526 1.00 94.19 112 CYS A CA 1
ATOM 886 C C . CYS A 1 112 ? -11.006 3.702 15.414 1.00 94.19 112 CYS A C 1
ATOM 888 O O . CYS A 1 112 ? -10.763 3.399 16.576 1.00 94.19 112 CYS A O 1
ATOM 890 N N . PHE A 1 113 ? -10.640 4.878 14.904 1.00 95.00 113 PHE A N 1
ATOM 891 C CA . PHE A 1 113 ? -9.879 5.881 15.650 1.00 95.00 113 PHE A CA 1
ATOM 892 C C . PHE A 1 113 ? -10.684 6.474 16.819 1.00 95.00 113 PHE A C 1
ATOM 894 O O . PHE A 1 113 ? -10.124 6.674 17.900 1.00 95.00 113 PHE A O 1
ATOM 901 N N . ALA A 1 114 ? -11.999 6.659 16.661 1.00 95.69 114 ALA A N 1
ATOM 902 C CA . ALA A 1 114 ? -12.872 7.167 17.718 1.00 95.69 114 ALA A CA 1
ATOM 903 C C . ALA A 1 114 ? -12.926 6.243 18.947 1.00 95.69 114 ALA A C 1
ATOM 905 O O . ALA A 1 114 ? -12.961 6.741 20.072 1.00 95.69 114 ALA A O 1
ATOM 906 N N . ARG A 1 115 ? -12.853 4.911 18.768 1.00 94.00 115 ARG A N 1
ATOM 907 C CA . ARG A 1 115 ? -12.744 3.953 19.893 1.00 94.00 115 ARG A CA 1
ATOM 908 C C . ARG A 1 115 ? -11.516 4.194 20.774 1.00 94.00 115 ARG A C 1
ATOM 910 O O . ARG A 1 115 ? -11.536 3.841 21.948 1.00 94.00 115 ARG A O 1
ATOM 917 N N . HIS A 1 116 ? -10.484 4.830 20.224 1.00 93.69 116 HIS A N 1
ATOM 918 C CA . HIS A 1 116 ? -9.243 5.179 20.919 1.00 93.69 116 HIS A CA 1
ATOM 919 C C . HIS A 1 116 ? -9.151 6.674 21.259 1.00 93.69 116 HIS A C 1
ATOM 921 O O . HIS A 1 116 ? -8.068 7.167 21.563 1.00 93.69 116 HIS A O 1
ATOM 927 N N . GLY A 1 117 ? -10.265 7.414 21.194 1.00 95.62 117 GLY A N 1
ATOM 928 C CA . GLY A 1 117 ? -10.308 8.841 21.530 1.00 95.62 117 GLY A CA 1
ATOM 929 C C . GLY A 1 117 ? -9.585 9.747 20.528 1.00 95.62 117 GLY A C 1
ATOM 930 O O . GLY A 1 117 ? -9.170 10.845 20.890 1.00 95.62 117 GLY A O 1
ATOM 931 N N . MET A 1 118 ? -9.405 9.289 19.286 1.00 95.75 118 MET A N 1
ATOM 932 C CA . MET A 1 118 ? -8.761 10.053 18.220 1.00 95.75 118 MET A CA 1
ATOM 933 C C . MET A 1 118 ? -9.795 10.543 17.204 1.00 95.75 118 MET A C 1
ATOM 935 O O . MET A 1 118 ? -10.548 9.754 16.634 1.00 95.75 118 MET A O 1
ATOM 939 N N . GLU A 1 119 ? -9.791 11.848 16.942 1.00 94.88 119 GLU A N 1
ATOM 940 C CA . GLU A 1 119 ? -10.549 12.452 15.847 1.00 94.88 119 GLU A CA 1
ATOM 941 C C . GLU A 1 119 ? -9.717 12.454 14.562 1.00 94.88 119 GLU A C 1
ATOM 943 O O . GLU A 1 119 ? -8.506 12.688 14.579 1.00 94.88 119 GLU A O 1
ATOM 948 N N . VAL A 1 120 ? -10.370 12.198 13.431 1.00 93.88 120 VAL A N 1
ATOM 949 C CA . VAL A 1 120 ? -9.741 12.178 12.105 1.00 93.88 120 VAL A CA 1
ATOM 950 C C . VAL A 1 120 ? -10.544 13.038 11.139 1.00 93.88 120 VAL A C 1
ATOM 952 O O . VAL A 1 120 ? -11.761 13.150 11.272 1.00 93.88 120 VAL A O 1
ATOM 955 N N . SER A 1 121 ? -9.868 13.646 10.163 1.00 93.69 121 SER A N 1
ATOM 956 C CA . SER A 1 121 ? -10.503 14.472 9.135 1.00 93.69 121 SER A CA 1
ATOM 957 C C . SER A 1 121 ? -9.826 14.301 7.775 1.00 93.69 121 SER A C 1
ATOM 959 O O . SER A 1 121 ? -8.645 13.956 7.685 1.00 93.69 121 SER A O 1
ATOM 961 N N . LEU A 1 122 ? -10.581 14.567 6.707 1.00 92.69 122 LEU A N 1
ATOM 962 C CA . LEU A 1 122 ? -10.080 14.552 5.327 1.00 92.69 122 LEU A CA 1
ATOM 963 C C . LEU A 1 122 ? -9.586 15.930 4.851 1.00 92.69 122 LEU A C 1
ATOM 965 O O . LEU A 1 122 ? -9.037 16.035 3.761 1.00 92.69 122 LEU A O 1
ATOM 969 N N . GLU A 1 123 ? -9.739 16.987 5.655 1.00 91.00 123 GLU A N 1
ATOM 970 C CA . GLU A 1 123 ? -9.575 18.393 5.235 1.00 91.00 123 GLU A CA 1
ATOM 971 C C . GLU A 1 123 ? -8.206 18.729 4.627 1.00 91.00 123 GLU A C 1
ATOM 973 O O . GLU A 1 123 ? -8.088 19.637 3.808 1.00 91.00 123 GLU A O 1
ATOM 978 N N . ARG A 1 124 ? -7.152 18.019 5.044 1.00 87.56 124 ARG A N 1
ATOM 979 C CA . ARG A 1 124 ? -5.774 18.250 4.578 1.00 87.56 124 ARG A CA 1
ATOM 980 C C . ARG A 1 124 ? -5.348 17.324 3.442 1.00 87.56 124 ARG A C 1
ATOM 982 O O . ARG A 1 124 ? -4.217 17.440 2.967 1.00 87.56 124 ARG A O 1
ATOM 989 N N . LEU A 1 125 ? -6.202 16.391 3.027 1.00 87.88 125 LEU A N 1
ATOM 990 C CA . LEU A 1 125 ? -5.912 15.519 1.896 1.00 87.88 125 LEU A CA 1
ATOM 991 C C . LEU A 1 125 ? -6.159 16.282 0.597 1.00 87.88 125 LEU A C 1
ATOM 993 O O . LEU A 1 125 ? -7.175 16.949 0.431 1.00 87.88 125 LEU A O 1
ATOM 997 N N . THR A 1 126 ? -5.204 16.209 -0.323 1.00 79.06 126 THR A N 1
ATOM 998 C CA . THR A 1 126 ? -5.294 16.886 -1.620 1.00 79.06 126 THR A CA 1
ATOM 999 C C . THR A 1 126 ? -4.968 15.880 -2.705 1.00 79.06 126 THR A C 1
ATOM 1001 O O . THR A 1 126 ? -3.836 15.426 -2.771 1.00 79.06 126 THR A O 1
ATOM 1004 N N . ALA A 1 127 ? -5.917 15.520 -3.565 1.00 72.50 127 ALA A N 1
ATOM 1005 C CA . ALA A 1 127 ? -5.551 14.784 -4.771 1.00 72.50 127 ALA A CA 1
ATOM 1006 C C . ALA A 1 127 ? -4.621 15.654 -5.642 1.00 72.50 127 ALA A C 1
ATOM 1008 O O . ALA A 1 127 ? -4.694 16.884 -5.613 1.00 72.50 127 ALA A O 1
ATOM 1009 N N . ASP A 1 128 ? -3.720 15.012 -6.382 1.00 69.88 128 ASP A N 1
ATOM 1010 C CA . ASP A 1 128 ? -2.832 15.621 -7.382 1.00 69.88 128 ASP A CA 1
ATOM 1011 C C . ASP A 1 128 ? -1.731 16.536 -6.834 1.00 69.88 128 ASP A C 1
ATOM 1013 O O . ASP A 1 128 ? -1.159 17.390 -7.528 1.00 69.88 128 ASP A O 1
ATOM 1017 N N . ARG A 1 129 ? -1.348 16.306 -5.577 1.00 64.50 129 ARG A N 1
ATOM 1018 C CA . ARG A 1 129 ? -0.169 16.941 -4.990 1.00 64.50 129 ARG A CA 1
ATOM 1019 C C . ARG A 1 129 ? 1.085 16.506 -5.767 1.00 64.50 129 ARG A C 1
ATOM 1021 O O . ARG A 1 129 ? 1.253 15.347 -6.118 1.00 64.50 129 ARG A O 1
ATOM 1028 N N . PHE A 1 130 ? 1.951 17.475 -6.055 1.00 62.22 130 PHE A N 1
ATOM 1029 C CA . PHE A 1 130 ? 3.217 17.365 -6.797 1.00 62.22 130 PHE A CA 1
ATOM 1030 C C . PHE A 1 130 ?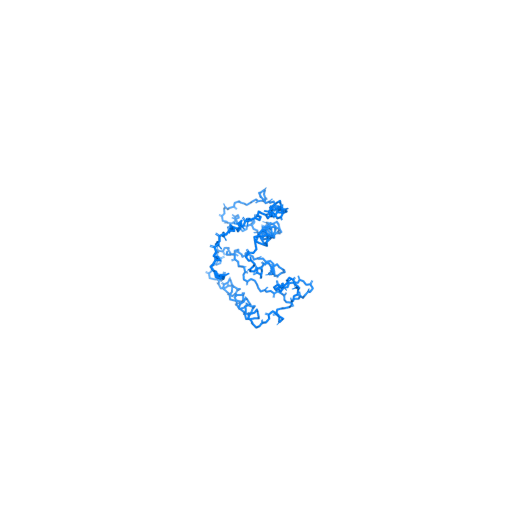 3.202 17.060 -8.312 1.00 62.22 130 PHE A C 1
ATOM 1032 O O . PHE A 1 130 ? 4.274 16.847 -8.891 1.00 62.22 130 PHE A O 1
ATOM 1039 N N . LEU A 1 131 ? 2.070 17.194 -9.019 1.00 61.00 131 LEU A N 1
ATOM 1040 C CA . LEU A 1 131 ? 2.078 17.187 -10.498 1.00 61.00 131 LEU A CA 1
ATOM 1041 C C . LEU A 1 131 ? 3.024 18.251 -11.096 1.00 61.00 131 LEU A C 1
ATOM 1043 O O . LEU A 1 131 ? 3.706 18.005 -12.090 1.00 61.00 131 LEU A O 1
ATOM 1047 N N . GLN A 1 132 ? 3.152 19.409 -10.441 1.00 58.12 132 GLN A N 1
ATOM 1048 C CA . GLN A 1 132 ? 4.063 20.485 -10.858 1.00 58.12 132 GLN A CA 1
ATOM 1049 C C . GLN A 1 132 ? 5.550 20.089 -10.800 1.00 58.12 132 GLN A C 1
ATOM 1051 O O . GLN A 1 132 ? 6.348 20.598 -11.582 1.00 58.12 132 GLN A O 1
ATOM 1056 N N . GLN A 1 133 ? 5.932 19.176 -9.899 1.00 56.06 133 GLN A N 1
ATOM 1057 C CA . GLN A 1 133 ? 7.316 18.703 -9.779 1.00 56.06 133 GLN A CA 1
ATOM 1058 C C . GLN A 1 133 ? 7.652 17.631 -10.822 1.00 56.06 133 GLN A C 1
ATOM 1060 O O . GLN A 1 133 ? 8.804 17.537 -11.238 1.00 56.06 133 GLN A O 1
ATOM 1065 N N . ALA A 1 134 ? 6.655 16.866 -11.279 1.00 53.81 134 ALA A N 1
ATOM 1066 C CA . ALA A 1 134 ? 6.807 15.909 -12.375 1.00 53.81 134 ALA A CA 1
ATOM 1067 C C . ALA A 1 134 ? 6.934 16.603 -13.746 1.00 53.81 134 ALA A C 1
ATOM 1069 O O . ALA A 1 134 ? 7.623 16.105 -14.631 1.00 53.81 134 ALA A O 1
ATOM 1070 N N . ALA A 1 135 ? 6.297 17.768 -13.914 1.00 53.56 135 ALA A N 1
ATOM 1071 C CA . ALA A 1 135 ? 6.277 18.514 -15.173 1.00 53.56 135 ALA A CA 1
ATOM 1072 C C . ALA A 1 135 ? 7.514 19.399 -15.417 1.00 53.56 135 ALA A C 1
ATOM 1074 O O . ALA A 1 135 ? 7.658 19.939 -16.512 1.00 53.56 135 ALA A O 1
ATOM 1075 N N . ALA A 1 136 ? 8.398 19.586 -14.430 1.00 46.84 136 ALA A N 1
ATOM 1076 C CA . ALA A 1 136 ? 9.577 20.431 -14.597 1.00 46.84 136 ALA A CA 1
ATOM 1077 C C . ALA A 1 136 ? 10.602 19.725 -15.505 1.00 46.84 136 ALA A C 1
ATOM 1079 O O . ALA A 1 136 ? 11.207 18.735 -15.081 1.00 46.84 136 ALA A O 1
ATOM 1080 N N . PRO A 1 137 ? 10.850 20.203 -16.742 1.00 43.75 137 PRO A N 1
ATOM 1081 C CA . PRO A 1 137 ? 11.879 19.605 -17.569 1.00 43.75 137 PRO A CA 1
ATOM 1082 C C . PRO A 1 137 ? 13.217 19.802 -16.862 1.00 43.75 137 PRO A C 1
ATOM 1084 O O . PRO A 1 137 ? 13.592 20.924 -16.508 1.00 43.75 137 PRO A O 1
ATOM 1087 N N . ALA A 1 138 ? 13.950 18.707 -16.660 1.00 55.12 138 ALA A N 1
ATOM 1088 C CA . ALA A 1 138 ? 15.334 18.770 -16.230 1.00 55.12 138 ALA A CA 1
ATOM 1089 C C . ALA A 1 138 ? 16.103 19.568 -17.287 1.00 55.12 138 ALA A C 1
ATOM 1091 O O . ALA A 1 138 ? 16.489 19.035 -18.330 1.00 55.12 138 ALA A O 1
ATOM 1092 N N . ALA A 1 139 ? 16.294 20.866 -17.046 1.00 47.28 139 ALA A N 1
ATOM 1093 C CA . ALA A 1 139 ? 17.190 21.685 -17.831 1.00 47.28 139 ALA A CA 1
ATOM 1094 C C . ALA A 1 139 ? 18.566 21.023 -17.727 1.00 47.28 139 ALA A C 1
ATOM 1096 O O . ALA A 1 139 ? 19.263 21.152 -16.720 1.00 47.28 139 ALA A O 1
ATOM 1097 N N . ARG A 1 140 ? 18.923 20.238 -18.751 1.00 49.41 140 ARG A N 1
ATOM 1098 C CA . ARG A 1 140 ? 20.235 19.618 -18.910 1.00 49.41 140 ARG A CA 1
ATOM 1099 C C . ARG A 1 140 ? 21.263 20.744 -18.903 1.00 49.41 140 ARG A C 1
A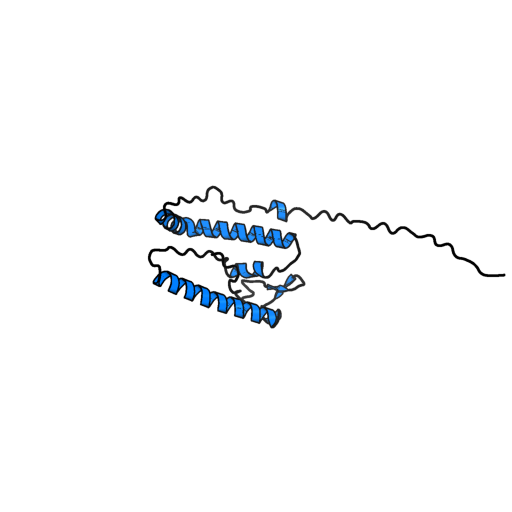TOM 1101 O O . ARG A 1 140 ? 21.611 21.279 -19.954 1.00 49.41 140 ARG A O 1
ATOM 1108 N N . ARG A 1 141 ? 21.796 21.094 -17.732 1.00 50.25 141 ARG A N 1
ATOM 1109 C CA . ARG A 1 141 ? 23.077 21.788 -17.650 1.00 50.25 141 ARG A CA 1
ATOM 1110 C C . ARG A 1 141 ? 24.117 20.793 -18.139 1.00 50.25 141 ARG A C 1
ATOM 1112 O O . ARG A 1 141 ? 24.626 19.977 -17.379 1.00 50.25 141 ARG A O 1
ATOM 1119 N N . ARG A 1 142 ? 24.385 20.823 -19.447 1.00 40.88 142 ARG A N 1
ATOM 1120 C CA . ARG A 1 142 ? 25.585 20.218 -20.020 1.00 40.88 142 ARG A CA 1
ATOM 1121 C C . ARG A 1 142 ? 26.769 20.891 -19.326 1.00 40.88 142 ARG A C 1
ATOM 1123 O O . ARG A 1 142 ? 27.125 22.012 -19.672 1.00 40.88 142 ARG A O 1
ATOM 1130 N N . PHE A 1 143 ? 27.352 20.225 -18.333 1.00 41.53 143 PHE A N 1
ATOM 1131 C CA . PHE A 1 143 ? 28.696 20.546 -17.875 1.00 41.53 143 PHE A CA 1
ATOM 1132 C C . PHE A 1 143 ? 29.637 20.230 -19.039 1.00 41.53 143 PHE A C 1
ATOM 1134 O O . PHE A 1 143 ? 30.014 19.084 -19.271 1.00 41.53 143 PHE A O 1
ATOM 1141 N N . GLY A 1 144 ? 29.928 21.250 -19.844 1.00 37.47 144 GLY A N 1
ATOM 1142 C CA . GLY A 1 144 ? 30.952 21.177 -20.870 1.00 37.47 144 GLY A CA 1
ATOM 1143 C C . GLY A 1 144 ? 32.311 21.076 -20.191 1.00 37.47 144 GLY A C 1
ATOM 1144 O O . GLY A 1 144 ? 32.802 22.055 -19.640 1.00 37.47 144 GLY A O 1
ATOM 1145 N N . LEU A 1 145 ? 32.922 19.894 -20.226 1.00 43.03 145 LEU A N 1
ATOM 1146 C CA . LEU A 1 145 ? 34.355 19.757 -19.996 1.00 43.03 145 LEU A CA 1
ATOM 1147 C C . LEU A 1 145 ? 35.068 20.377 -21.201 1.00 43.03 145 LEU A C 1
ATOM 1149 O O . LEU A 1 145 ? 35.215 19.751 -22.251 1.00 43.03 145 LEU A O 1
ATOM 1153 N N . THR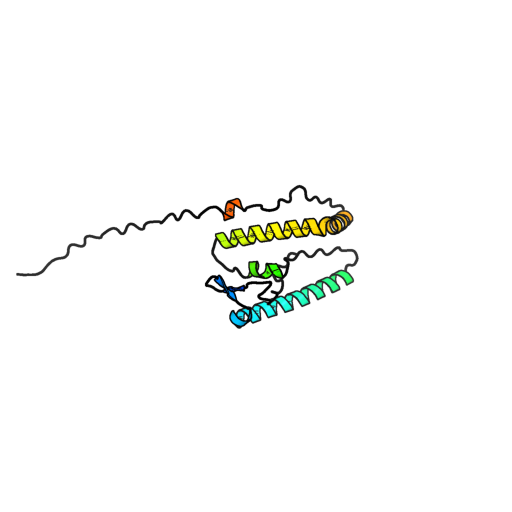 A 1 146 ? 35.479 21.636 -21.065 1.00 44.50 146 THR A N 1
ATOM 1154 C CA . THR A 1 146 ? 36.349 22.294 -22.038 1.00 44.50 146 THR A CA 1
ATOM 1155 C C . THR A 1 146 ? 37.694 21.577 -22.028 1.00 44.50 146 THR A C 1
ATOM 1157 O O . THR A 1 146 ? 38.500 21.737 -21.114 1.00 44.50 146 THR A O 1
ATOM 1160 N N . ARG A 1 147 ? 37.937 20.747 -23.044 1.00 39.06 147 ARG A N 1
ATOM 1161 C CA . ARG A 1 147 ? 39.219 20.071 -23.247 1.00 39.06 147 ARG A CA 1
ATOM 1162 C C . ARG A 1 147 ? 40.270 21.129 -23.599 1.00 39.06 147 ARG A C 1
ATOM 1164 O O . ARG A 1 147 ? 40.304 21.613 -24.729 1.00 39.06 147 ARG A O 1
ATOM 1171 N N . GLN A 1 148 ? 41.112 21.505 -22.635 1.00 45.62 148 GLN A N 1
ATOM 1172 C CA . GLN A 1 148 ? 42.317 22.294 -22.898 1.00 45.62 148 GLN A CA 1
ATOM 1173 C C . GLN A 1 148 ? 43.186 21.538 -23.912 1.00 45.62 148 GLN A C 1
ATOM 1175 O O . GLN A 1 148 ? 43.587 20.395 -23.685 1.00 45.62 148 GLN A O 1
ATOM 1180 N N . LYS A 1 149 ? 43.455 22.166 -25.060 1.00 39.00 149 LYS A N 1
ATOM 1181 C CA . LYS A 1 149 ? 44.450 21.681 -26.017 1.00 39.00 149 LYS A CA 1
ATOM 1182 C C . LYS A 1 149 ? 45.831 21.888 -25.394 1.00 39.00 149 LYS A C 1
ATOM 1184 O O . LYS A 1 149 ? 46.298 23.016 -25.302 1.00 39.00 149 LYS A O 1
ATOM 1189 N N . SER A 1 150 ? 46.469 20.801 -24.968 1.00 40.12 150 SER A N 1
ATOM 1190 C CA . SER A 1 150 ? 47.901 20.787 -24.670 1.00 40.12 150 SER A CA 1
ATOM 1191 C C . SER A 1 150 ? 48.665 20.901 -25.991 1.00 40.12 150 SER A C 1
ATOM 1193 O O . SER A 1 150 ? 48.652 19.987 -26.815 1.00 40.12 150 SER A O 1
ATOM 1195 N N . THR A 1 151 ? 49.280 22.056 -26.229 1.00 43.38 151 THR A N 1
ATOM 1196 C CA . THR A 1 151 ? 50.271 22.257 -27.288 1.00 43.38 151 THR A CA 1
ATOM 1197 C C . THR A 1 151 ? 51.599 21.669 -26.823 1.00 43.38 151 THR A C 1
ATOM 1199 O O . THR A 1 151 ? 52.414 22.361 -26.218 1.00 43.38 151 THR A O 1
ATOM 1202 N N . ALA A 1 152 ? 51.820 20.385 -27.095 1.00 40.75 152 ALA A N 1
ATOM 1203 C CA . ALA A 1 152 ? 53.149 19.791 -27.043 1.00 40.75 152 ALA A CA 1
ATOM 1204 C C . ALA A 1 152 ? 53.794 19.929 -28.430 1.00 40.75 152 ALA A C 1
ATOM 1206 O O . ALA A 1 152 ? 53.571 19.114 -29.323 1.00 40.75 152 ALA A O 1
ATOM 1207 N N . SER A 1 153 ? 54.577 20.990 -28.630 1.00 44.03 153 SER A N 1
ATOM 1208 C CA . SER A 1 153 ? 55.487 21.093 -29.768 1.00 44.03 153 SER A CA 1
ATOM 1209 C C . SER A 1 153 ? 56.697 20.193 -29.512 1.00 44.03 153 SER A C 1
ATOM 1211 O O . SER A 1 153 ? 57.585 20.531 -28.729 1.00 44.03 153 SER A O 1
ATOM 1213 N N . HIS A 1 154 ? 56.732 19.041 -30.173 1.00 40.34 154 HIS A N 1
ATOM 1214 C CA . HIS A 1 154 ? 57.945 18.261 -30.391 1.00 40.34 154 HIS A CA 1
ATOM 1215 C C . HIS A 1 154 ? 58.090 18.035 -31.894 1.00 40.34 154 HIS A C 1
ATOM 1217 O O . HIS A 1 154 ? 57.363 17.243 -32.484 1.00 40.34 154 HIS A O 1
ATOM 1223 N N . SER A 1 155 ? 59.043 18.729 -32.514 1.00 38.66 155 SER A N 1
ATOM 1224 C CA . SER A 1 155 ? 59.653 18.261 -33.756 1.00 38.66 155 SER A CA 1
ATOM 1225 C C . SER A 1 155 ? 61.162 18.487 -33.675 1.00 38.66 155 SER A C 1
ATOM 1227 O O . SER A 1 155 ? 61.664 19.604 -33.739 1.00 38.66 155 SER A O 1
ATOM 1229 N N . ARG A 1 156 ? 61.883 17.386 -33.456 1.00 39.28 156 ARG A N 1
ATOM 1230 C CA . ARG A 1 156 ? 63.268 17.196 -33.888 1.00 39.28 156 ARG A CA 1
ATOM 1231 C C . ARG A 1 156 ? 63.206 16.220 -35.057 1.00 39.28 156 ARG A C 1
ATOM 1233 O O . ARG A 1 156 ? 62.606 15.160 -34.905 1.00 39.28 156 ARG A O 1
ATOM 1240 N N . GLY A 1 157 ? 63.859 16.551 -36.168 1.00 32.66 157 GLY A N 1
ATOM 1241 C CA . GLY A 1 157 ? 64.218 15.567 -37.189 1.00 32.66 157 GLY A CA 1
ATOM 1242 C C . GLY A 1 157 ? 64.365 16.127 -38.601 1.00 32.66 157 GLY A C 1
ATOM 1243 O O . GLY A 1 157 ? 63.371 16.255 -39.303 1.00 32.66 157 GLY A O 1
ATOM 1244 N N . GLY A 1 158 ? 65.615 16.343 -39.031 1.00 36.00 158 GLY A N 1
ATOM 1245 C CA . GLY A 1 158 ? 66.014 16.112 -40.425 1.00 36.00 158 GLY A CA 1
ATOM 1246 C C . GLY A 1 158 ? 66.622 17.288 -41.193 1.00 36.00 158 GLY A C 1
ATOM 1247 O O . GLY A 1 158 ? 65.940 17.876 -42.025 1.00 36.00 158 GLY A O 1
ATOM 1248 N N . ARG A 1 159 ? 67.919 17.557 -41.016 1.00 37.25 159 ARG A N 1
ATOM 1249 C CA . ARG A 1 159 ? 69.028 17.173 -41.920 1.00 37.25 159 ARG A CA 1
ATOM 1250 C C . ARG A 1 159 ? 70.337 17.772 -41.420 1.00 37.25 159 ARG A C 1
ATOM 1252 O O . ARG A 1 159 ? 70.289 18.897 -40.883 1.00 37.25 159 ARG A O 1
#

Sequence (159 aa):
MINPIVPIYNDRSMVCIPTIDGECCSLTERGVIAVAEQTFRINSRVKLELGALLFRADHPGTDLLMIEPSPAESSLFLYGSMNFAERIHSLNYGYNSSVYYFIENYDMLRECFARHGMEVSLERLTADRFLQQAAAPAARRRFGLTRQKSTASHSRGGR

Radius of gyration: 25.49 Å; chains: 1; bounding box: 85×39×64 Å

pLDDT: mean 75.35, std 18.02, range [32.66, 97.12]

Foldseek 3Di:
DEDLLAAADQDQVQAFQQDPVGHGDGQVVVHDVSVVSNVVSVVVVVVVVVVVVVCCVVCVPDDDDYDYQDSSLSSLVSCPDPDPLSVLVSVLVVLQSVLVVCVVCVVVVQVNQVSVVDHDDSVPRDRRPRPVVSPDPPPPPPPDPPPPDDPDDDDDDDD